Protein AF-A0A1H9YJ16-F1 (afdb_monomer_lite)

Foldseek 3Di:
DPDDDDDFDPQLPLVLLQDAPPDPSHDALVNSLVSNVVCCVPPRCPDGGHDADPDHDPNNVRRNVVCVVVSVVVVVVVVDDDDDDD

pLDDT: mean 95.75, std 3.97, range [71.38, 98.69]

Structure (mmCIF, N/CA/C/O backbone):
data_AF-A0A1H9YJ16-F1
#
_entry.id   AF-A0A1H9YJ16-F1
#
loop_
_atom_site.group_PDB
_atom_site.id
_atom_site.type_symbol
_atom_site.label_atom_id
_atom_site.label_alt_id
_atom_site.label_comp_id
_atom_site.label_asym_id
_atom_site.label_entity_id
_atom_site.label_seq_id
_atom_site.pdbx_PDB_ins_code
_atom_site.Cartn_x
_atom_site.Cartn_y
_atom_site.Cartn_z
_atom_site.occupancy
_atom_site.B_iso_or_equiv
_atom_site.auth_seq_id
_atom_site.auth_comp_id
_atom_site.auth_asym_id
_atom_site.auth_atom_id
_atom_site.pdbx_PDB_model_num
ATOM 1 N N . MET A 1 1 ? -32.692 2.420 -6.955 1.00 71.38 1 MET A N 1
ATOM 2 C CA . MET A 1 1 ? -31.669 1.353 -7.000 1.00 71.38 1 MET A CA 1
ATOM 3 C C . MET A 1 1 ? -30.921 1.406 -5.675 1.00 71.38 1 MET A C 1
ATOM 5 O O . MET A 1 1 ? -30.273 2.409 -5.424 1.00 71.38 1 MET A O 1
ATOM 9 N N . GLY A 1 2 ? -31.110 0.429 -4.783 1.00 90.38 2 GLY A N 1
ATOM 10 C CA . GLY A 1 2 ? -30.495 0.401 -3.445 1.00 90.38 2 GLY A CA 1
ATOM 11 C C . GLY A 1 2 ? -29.038 -0.066 -3.476 1.00 90.38 2 GLY A C 1
ATOM 12 O O . GLY A 1 2 ? -28.724 -1.091 -2.886 1.00 90.38 2 GLY A O 1
ATOM 13 N N . LEU A 1 3 ? -28.184 0.630 -4.232 1.00 89.56 3 LEU A N 1
ATOM 14 C CA . LEU A 1 3 ? -26.758 0.317 -4.362 1.00 89.56 3 LEU A CA 1
ATOM 15 C C . LEU A 1 3 ? -25.923 1.291 -3.523 1.00 89.56 3 LEU A C 1
ATOM 17 O O . LEU A 1 3 ? -26.201 2.490 -3.521 1.00 89.56 3 LEU A O 1
ATOM 21 N N . THR A 1 4 ? -24.881 0.776 -2.867 1.00 90.75 4 THR A N 1
ATOM 22 C CA . THR A 1 4 ? -23.921 1.563 -2.079 1.00 90.75 4 THR A CA 1
ATOM 23 C C . THR A 1 4 ? -22.585 1.628 -2.808 1.00 90.75 4 THR A C 1
ATOM 25 O O . THR A 1 4 ? -21.996 0.596 -3.127 1.00 90.75 4 THR A O 1
ATOM 28 N N . THR A 1 5 ? -22.086 2.838 -3.057 1.00 91.81 5 THR A N 1
ATOM 29 C CA . THR A 1 5 ? -20.759 3.036 -3.650 1.00 91.81 5 THR A CA 1
ATOM 30 C C . THR A 1 5 ? -19.675 2.866 -2.594 1.00 91.81 5 THR A C 1
ATOM 32 O O . THR A 1 5 ? -19.737 3.472 -1.527 1.00 91.81 5 THR A O 1
ATOM 35 N N . ILE A 1 6 ? -18.651 2.086 -2.928 1.00 91.69 6 ILE A N 1
ATOM 36 C CA . ILE A 1 6 ? -17.478 1.842 -2.090 1.00 91.69 6 ILE A CA 1
ATOM 37 C C . ILE A 1 6 ? -16.245 2.298 -2.866 1.00 91.69 6 ILE A C 1
ATOM 39 O O . ILE A 1 6 ? -16.116 1.998 -4.052 1.00 91.69 6 ILE A O 1
ATOM 43 N N . ASN A 1 7 ? -15.347 3.027 -2.204 1.00 93.19 7 ASN A N 1
ATOM 44 C CA . ASN A 1 7 ? -14.103 3.503 -2.800 1.00 93.19 7 ASN A CA 1
ATOM 45 C C . ASN A 1 7 ? -12.922 3.269 -1.849 1.00 93.19 7 ASN A C 1
ATOM 47 O O . ASN A 1 7 ? -13.112 3.135 -0.640 1.00 93.19 7 ASN A O 1
ATOM 51 N N . PHE A 1 8 ? -11.709 3.210 -2.393 1.00 95.06 8 PHE A N 1
ATOM 52 C CA . PHE A 1 8 ? -10.492 3.061 -1.600 1.00 95.06 8 PHE A CA 1
ATOM 53 C C . PHE A 1 8 ? -10.189 4.328 -0.788 1.00 95.06 8 PHE A C 1
ATOM 55 O O . PHE A 1 8 ? -10.571 5.440 -1.159 1.00 95.06 8 PHE A O 1
ATOM 62 N N . SER A 1 9 ? -9.473 4.162 0.322 1.00 95.19 9 SER A N 1
ATOM 63 C CA . SER A 1 9 ? -9.068 5.276 1.177 1.00 95.19 9 SER A CA 1
ATOM 64 C C . SER A 1 9 ? -7.925 6.069 0.528 1.00 95.19 9 SER A C 1
ATOM 66 O O . SER A 1 9 ? -6.957 5.472 0.048 1.00 95.19 9 SER A O 1
ATOM 68 N N . PRO A 1 10 ? -7.987 7.412 0.501 1.00 92.00 10 PRO A N 1
ATOM 69 C CA . PRO A 1 10 ? -6.909 8.230 -0.044 1.00 92.00 10 PRO A CA 1
ATOM 70 C C . PRO A 1 10 ? -5.649 8.168 0.838 1.00 92.00 10 PRO A C 1
ATOM 72 O O . PRO A 1 10 ? -5.683 7.743 1.989 1.00 92.00 10 PRO A O 1
ATOM 75 N N . GLY A 1 11 ? -4.509 8.605 0.298 1.00 91.88 11 GLY A N 1
ATOM 76 C CA . GLY A 1 11 ? -3.254 8.756 1.053 1.00 91.88 11 GLY A CA 1
ATOM 77 C C . GLY A 1 11 ? -2.423 7.478 1.205 1.00 91.88 11 GLY A C 1
ATOM 78 O O . GLY A 1 11 ? -1.206 7.544 1.057 1.00 91.88 11 GLY A O 1
ATOM 79 N N . ILE A 1 12 ? -3.051 6.312 1.387 1.00 94.62 12 ILE A N 1
ATOM 80 C CA . ILE A 1 12 ? -2.331 5.025 1.474 1.00 94.62 12 ILE A CA 1
ATOM 81 C C . ILE A 1 12 ? -1.801 4.550 0.113 1.00 94.62 12 ILE A C 1
ATOM 83 O O . ILE A 1 12 ? -0.834 3.799 0.050 1.00 94.62 12 ILE A O 1
ATOM 87 N N . ARG A 1 13 ? -2.429 5.021 -0.978 1.00 96.50 13 ARG A N 1
ATOM 88 C CA . ARG A 1 13 ? -2.015 4.830 -2.382 1.00 96.50 13 ARG A CA 1
ATOM 89 C C . ARG A 1 13 ? -1.811 3.367 -2.810 1.00 96.50 13 ARG A C 1
ATOM 91 O O . ARG A 1 13 ? -1.062 3.105 -3.750 1.00 96.50 13 ARG A O 1
ATOM 98 N N . SER A 1 14 ? -2.498 2.424 -2.165 1.00 97.25 14 SER A N 1
ATOM 99 C CA . SER A 1 14 ? -2.483 0.998 -2.535 1.00 97.25 14 SER A CA 1
ATOM 100 C C . SER A 1 14 ? -2.868 0.773 -3.995 1.00 97.25 14 SER A C 1
ATOM 102 O O . SER A 1 14 ? -2.238 -0.024 -4.678 1.00 97.25 14 SER A O 1
ATOM 104 N N . ASN A 1 15 ? -3.801 1.579 -4.503 1.00 97.06 15 ASN A N 1
ATOM 105 C CA . ASN A 1 15 ? -4.276 1.532 -5.879 1.00 97.06 15 ASN A CA 1
ATOM 106 C C . ASN A 1 15 ? -3.218 1.880 -6.938 1.00 97.06 15 ASN A C 1
ATOM 108 O O . ASN A 1 15 ? -3.490 1.692 -8.114 1.00 97.06 15 ASN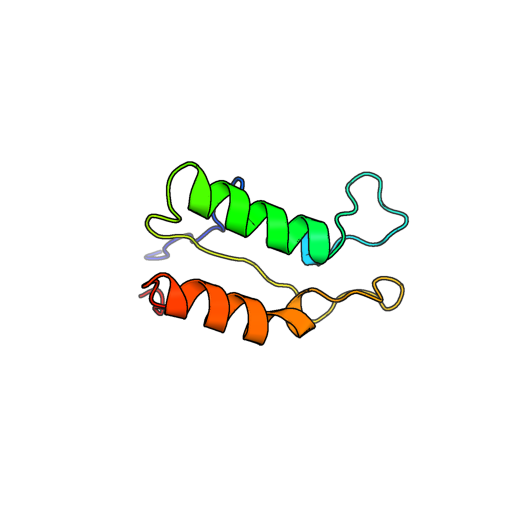 A O 1
ATOM 112 N N . ALA A 1 16 ? -2.054 2.431 -6.581 1.00 97.69 16 ALA A N 1
ATOM 113 C CA . ALA A 1 16 ? -0.978 2.658 -7.550 1.00 97.69 16 ALA A CA 1
ATOM 114 C C . ALA A 1 16 ? -0.229 1.358 -7.899 1.00 97.69 16 ALA A C 1
ATOM 116 O O . ALA A 1 16 ? 0.741 1.372 -8.655 1.00 97.69 16 ALA A O 1
ATOM 117 N N . ASP A 1 17 ? -0.656 0.216 -7.365 1.00 97.56 17 ASP A N 1
ATOM 118 C CA . ASP A 1 17 ? -0.060 -1.077 -7.658 1.00 97.56 17 ASP A CA 1
ATOM 119 C C . ASP A 1 17 ? -0.268 -1.552 -9.108 1.00 97.56 17 ASP A C 1
ATOM 121 O O . ASP A 1 17 ? 0.461 -2.433 -9.551 1.00 97.56 17 ASP A O 1
ATOM 125 N N . TYR A 1 18 ? -1.151 -0.920 -9.891 1.00 96.94 18 TYR A N 1
ATOM 126 C CA . TYR A 1 18 ? -1.249 -1.186 -11.334 1.00 96.94 18 TYR A CA 1
ATOM 127 C C . TYR A 1 18 ? -0.193 -0.464 -12.184 1.00 96.94 18 TYR A C 1
ATOM 129 O O . TYR A 1 18 ? -0.006 -0.820 -13.347 1.00 96.94 18 TYR A O 1
ATOM 137 N N . THR A 1 19 ? 0.484 0.565 -11.657 1.00 97.62 19 THR A N 1
ATOM 138 C CA . THR A 1 19 ? 1.377 1.404 -12.477 1.00 97.62 19 THR A CA 1
ATOM 139 C C . THR A 1 19 ? 2.614 0.635 -12.935 1.00 97.62 19 THR A C 1
ATOM 141 O O . THR A 1 19 ? 3.150 -0.162 -12.164 1.00 97.62 19 THR A O 1
ATOM 144 N N . MET A 1 20 ? 3.116 0.921 -14.136 1.00 96.50 20 MET A N 1
ATOM 145 C CA . MET A 1 20 ? 4.327 0.306 -14.701 1.00 96.50 20 MET A CA 1
ATOM 146 C C . MET A 1 20 ? 5.543 1.242 -14.589 1.00 96.50 20 MET A C 1
ATOM 148 O O . MET A 1 20 ? 5.336 2.454 -14.543 1.00 96.50 20 MET A O 1
ATOM 152 N N . PRO A 1 21 ? 6.792 0.729 -14.576 1.00 95.81 21 PRO A N 1
ATOM 153 C CA . PRO A 1 21 ? 8.003 1.544 -14.400 1.00 95.81 21 PRO A CA 1
ATOM 154 C C . PRO A 1 21 ? 8.192 2.708 -15.387 1.00 95.81 21 PRO A C 1
ATOM 156 O O . PRO A 1 21 ? 8.880 3.672 -15.063 1.00 95.81 21 PRO A O 1
ATOM 159 N N . ASP A 1 22 ? 7.599 2.624 -16.578 1.00 95.94 22 ASP A N 1
ATOM 160 C CA . ASP A 1 22 ? 7.640 3.657 -17.621 1.00 95.94 22 ASP A CA 1
ATOM 161 C C . ASP A 1 22 ? 6.586 4.765 -17.435 1.00 95.94 22 ASP A C 1
ATOM 163 O O . ASP A 1 22 ? 6.631 5.791 -18.116 1.00 95.94 22 ASP A O 1
ATOM 167 N N . MET A 1 23 ? 5.652 4.602 -16.496 1.00 97.12 23 MET A N 1
ATOM 168 C CA . MET A 1 23 ? 4.634 5.602 -16.197 1.00 97.12 23 MET A CA 1
ATOM 169 C C . MET A 1 23 ? 5.181 6.706 -15.286 1.00 97.12 23 MET A C 1
ATOM 171 O O . MET A 1 23 ? 5.820 6.443 -14.269 1.00 97.12 23 MET A O 1
ATOM 175 N N . ALA A 1 24 ? 4.834 7.963 -15.576 1.00 96.94 24 ALA A N 1
ATOM 176 C CA . ALA A 1 24 ? 5.261 9.114 -14.771 1.00 96.94 24 ALA A CA 1
ATOM 177 C C . ALA A 1 24 ? 4.805 9.041 -13.297 1.00 96.94 24 ALA A C 1
ATOM 179 O O . ALA A 1 24 ? 5.458 9.581 -12.408 1.00 96.94 24 ALA A O 1
ATOM 180 N N . ASN A 1 25 ? 3.685 8.367 -13.030 1.00 95.38 25 ASN A N 1
ATOM 181 C CA . ASN A 1 25 ? 3.125 8.154 -11.696 1.00 95.38 25 ASN A CA 1
ATOM 182 C C . ASN A 1 25 ? 3.496 6.789 -11.092 1.00 95.38 25 ASN A C 1
ATOM 184 O O . ASN A 1 25 ? 2.836 6.356 -10.145 1.00 95.38 25 ASN A O 1
ATOM 188 N N . TYR A 1 26 ? 4.516 6.111 -11.627 1.00 97.44 26 TYR A N 1
ATOM 189 C CA . TYR A 1 26 ? 4.947 4.813 -11.131 1.00 97.44 26 TYR A CA 1
ATOM 190 C C . TYR A 1 26 ? 5.281 4.837 -9.641 1.00 97.44 26 TYR A C 1
ATOM 192 O O . TYR A 1 26 ? 6.047 5.679 -9.156 1.00 97.44 26 TYR A O 1
ATOM 200 N N . MET A 1 27 ? 4.758 3.850 -8.918 1.00 97.56 27 MET A N 1
ATOM 201 C CA . MET A 1 27 ? 5.090 3.640 -7.520 1.00 97.56 27 MET A CA 1
AT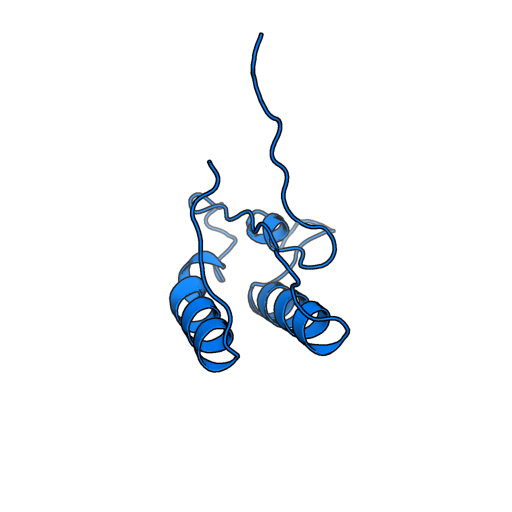OM 202 C C . MET A 1 27 ? 5.465 2.183 -7.263 1.00 97.56 27 MET A C 1
ATOM 204 O O . MET A 1 27 ? 4.632 1.283 -7.385 1.00 97.56 27 MET A O 1
ATOM 208 N N . SER A 1 28 ? 6.724 1.968 -6.871 1.00 97.75 28 SER A N 1
ATOM 209 C CA . SER A 1 28 ? 7.226 0.646 -6.495 1.00 97.75 28 SER A CA 1
ATOM 210 C C . SER A 1 28 ? 6.486 0.096 -5.282 1.00 97.75 28 SER A C 1
ATOM 212 O O . SER A 1 28 ? 6.036 0.852 -4.418 1.00 97.75 28 SER A O 1
ATOM 214 N N . SER A 1 29 ? 6.423 -1.227 -5.175 1.00 98.00 29 SER A N 1
ATOM 215 C CA . SER A 1 29 ? 5.774 -1.929 -4.063 1.00 98.00 29 SER A CA 1
ATOM 216 C C . SER A 1 29 ? 6.328 -1.544 -2.692 1.00 98.00 29 SER A C 1
ATOM 218 O O . SER A 1 29 ? 5.574 -1.470 -1.727 1.00 98.00 29 SER A O 1
ATOM 220 N N . ASP A 1 30 ? 7.619 -1.217 -2.599 1.00 98.31 30 ASP A N 1
ATOM 221 C CA . ASP A 1 30 ? 8.222 -0.664 -1.380 1.00 98.31 30 ASP A CA 1
ATOM 222 C C . ASP A 1 30 ? 7.666 0.719 -1.008 1.00 98.31 30 ASP A C 1
ATOM 224 O O . ASP A 1 30 ? 7.314 0.957 0.147 1.00 98.31 30 ASP A O 1
ATOM 228 N N . LYS A 1 31 ? 7.507 1.618 -1.988 1.00 98.19 31 LYS A N 1
ATOM 229 C CA . LYS A 1 31 ? 6.885 2.928 -1.755 1.00 98.19 31 LYS A CA 1
ATOM 230 C C . LYS A 1 31 ? 5.416 2.788 -1.360 1.00 98.19 31 LYS A C 1
ATOM 232 O O . LYS A 1 31 ? 4.972 3.532 -0.491 1.00 98.19 31 LYS A O 1
ATOM 237 N N . ILE A 1 32 ? 4.685 1.836 -1.948 1.00 98.44 32 ILE A N 1
ATOM 238 C CA . ILE A 1 32 ? 3.292 1.547 -1.567 1.00 98.44 32 ILE A CA 1
ATOM 239 C C . ILE A 1 32 ? 3.229 1.101 -0.104 1.00 98.44 32 ILE A C 1
ATOM 241 O O . ILE A 1 32 ? 2.506 1.698 0.691 1.00 98.44 32 ILE A O 1
ATOM 245 N N . PHE A 1 33 ? 4.037 0.103 0.264 1.00 98.69 33 PHE A N 1
ATOM 246 C CA . PHE A 1 33 ? 4.093 -0.437 1.622 1.00 98.69 33 PHE A CA 1
ATOM 247 C C . PHE A 1 33 ? 4.414 0.656 2.651 1.00 98.69 33 PHE A C 1
ATOM 249 O O . PHE A 1 33 ? 3.694 0.832 3.634 1.00 98.69 33 PHE A O 1
ATOM 256 N N . LYS A 1 34 ? 5.447 1.465 2.379 1.00 98.31 34 LYS A N 1
ATOM 257 C CA . LYS A 1 34 ? 5.829 2.607 3.222 1.00 98.31 34 LYS A CA 1
ATOM 258 C C . LYS A 1 34 ? 4.744 3.676 3.291 1.00 98.31 34 LYS A C 1
ATOM 260 O O . LYS A 1 34 ? 4.558 4.258 4.350 1.00 98.31 34 LYS A O 1
ATOM 265 N N . SER A 1 35 ? 4.014 3.936 2.204 1.00 98.00 35 SER A N 1
ATOM 266 C CA . SER A 1 35 ? 2.903 4.897 2.208 1.00 98.00 35 SER A CA 1
ATOM 267 C C . SER A 1 35 ? 1.771 4.446 3.131 1.00 98.00 35 SER A C 1
ATOM 269 O O . SER A 1 35 ? 1.213 5.272 3.846 1.00 98.00 35 SER A O 1
ATOM 271 N N . ILE A 1 36 ? 1.451 3.147 3.149 1.00 98.38 36 ILE A N 1
ATOM 272 C CA . ILE A 1 36 ? 0.447 2.581 4.060 1.00 98.38 36 ILE A CA 1
ATOM 273 C C . ILE A 1 36 ? 0.905 2.741 5.511 1.00 98.38 36 ILE A C 1
ATOM 275 O O . ILE A 1 36 ? 0.160 3.287 6.322 1.00 98.38 36 ILE A O 1
ATOM 279 N N . LEU A 1 37 ? 2.135 2.318 5.826 1.00 98.31 37 LEU A N 1
ATOM 280 C CA . LEU A 1 37 ? 2.670 2.412 7.186 1.00 98.31 37 LEU A CA 1
ATOM 281 C C . LEU A 1 37 ? 2.861 3.852 7.659 1.00 98.31 37 LEU A C 1
ATOM 283 O O . LEU A 1 37 ? 2.669 4.132 8.831 1.00 98.31 37 LEU A O 1
ATOM 287 N N . LYS A 1 38 ? 3.186 4.778 6.757 1.00 98.06 38 LYS A N 1
ATOM 288 C CA . LYS A 1 38 ? 3.291 6.197 7.093 1.00 98.06 38 LYS A CA 1
ATOM 289 C C . LYS A 1 38 ? 1.942 6.769 7.535 1.00 98.06 38 LYS A C 1
ATOM 291 O O . LYS A 1 38 ? 1.873 7.443 8.552 1.00 98.06 38 LYS A O 1
ATOM 296 N N . VAL A 1 39 ? 0.869 6.486 6.792 1.00 97.69 39 VAL A N 1
ATOM 297 C CA . VAL A 1 39 ? -0.485 6.919 7.186 1.00 97.69 39 VAL A CA 1
ATOM 298 C C . VAL A 1 39 ? -0.895 6.272 8.510 1.00 97.69 39 VAL A C 1
ATOM 300 O O . VAL A 1 39 ? -1.485 6.930 9.363 1.00 97.69 39 VAL A O 1
ATOM 303 N N . GLU A 1 40 ? -0.567 4.990 8.677 1.00 97.81 40 GLU A N 1
ATOM 304 C CA . GLU A 1 40 ? -0.777 4.251 9.921 1.00 97.81 40 GLU A CA 1
ATOM 305 C C . GLU A 1 40 ? -0.065 4.912 11.111 1.00 97.81 40 GLU A C 1
ATOM 307 O O . GLU A 1 40 ? -0.690 5.125 12.140 1.00 97.81 40 GLU A O 1
ATOM 312 N N . GLU A 1 41 ? 1.198 5.300 10.958 1.00 98.00 41 GLU A N 1
ATOM 313 C CA . GLU A 1 41 ? 1.998 5.940 12.005 1.00 98.00 41 GLU A CA 1
ATOM 314 C C . GLU A 1 41 ? 1.523 7.365 12.335 1.00 98.00 41 GLU A C 1
ATOM 316 O O . GLU A 1 41 ? 1.441 7.734 13.504 1.00 98.00 41 GLU A O 1
ATOM 321 N N . GLU A 1 42 ? 1.197 8.171 11.322 1.00 97.19 42 GLU A N 1
ATOM 322 C CA . GLU A 1 42 ? 0.858 9.589 11.507 1.00 97.19 42 GLU A CA 1
ATOM 323 C C . GLU A 1 42 ? -0.518 9.799 12.151 1.00 97.19 42 GLU A C 1
ATOM 325 O O . GLU A 1 42 ? -0.710 10.755 12.904 1.00 97.19 42 GLU A O 1
ATOM 330 N N . GLN A 1 43 ? -1.492 8.942 11.838 1.00 95.69 43 GLN A N 1
ATOM 331 C CA . GLN A 1 43 ? -2.880 9.151 12.266 1.00 95.69 43 GLN A CA 1
ATOM 332 C C . GLN A 1 43 ? -3.667 7.862 12.540 1.00 95.69 43 GLN A C 1
ATOM 334 O O . GLN A 1 43 ? -4.838 7.938 12.913 1.00 95.69 43 GLN A O 1
ATOM 339 N N . GLY A 1 44 ? -3.061 6.686 12.367 1.00 97.38 44 GLY A N 1
ATOM 340 C CA . GLY A 1 44 ? -3.766 5.406 12.357 1.00 97.38 44 GLY A CA 1
ATOM 341 C C . GLY A 1 44 ? -4.526 5.165 11.051 1.00 97.38 44 GLY A C 1
ATOM 342 O O . GLY A 1 44 ? -4.857 6.086 10.303 1.00 97.38 44 GLY A O 1
ATOM 343 N N . LEU A 1 45 ? -4.853 3.900 10.766 1.00 97.25 45 LEU A N 1
ATOM 344 C CA . LEU A 1 45 ? -5.687 3.584 9.595 1.00 97.25 45 LEU A CA 1
ATOM 345 C C . LEU A 1 45 ? -7.181 3.858 9.825 1.00 97.25 45 LEU A C 1
ATOM 347 O O . LEU A 1 45 ? -7.900 4.001 8.844 1.00 97.25 45 LEU A O 1
ATOM 351 N N . ASN A 1 46 ? -7.646 3.900 11.084 1.00 93.00 46 ASN A N 1
ATOM 352 C CA . ASN A 1 46 ? -9.011 4.270 11.516 1.00 93.00 46 ASN A CA 1
ATOM 353 C C . ASN A 1 46 ? -10.168 3.725 10.648 1.00 93.00 46 ASN A C 1
ATOM 355 O O . ASN A 1 46 ? -11.204 4.368 10.500 1.00 93.00 46 ASN A O 1
ATOM 359 N N . GLY A 1 47 ? -9.997 2.525 10.084 1.00 92.69 47 GLY A N 1
ATOM 360 C CA . GLY A 1 47 ? -10.852 2.007 9.016 1.00 92.69 47 GLY A CA 1
ATOM 361 C C . GLY A 1 47 ? -10.390 2.491 7.639 1.00 92.69 47 GLY A C 1
ATOM 362 O O . GLY A 1 47 ? -10.686 3.607 7.221 1.00 92.69 47 GLY A O 1
ATOM 363 N N . ALA A 1 48 ? -9.699 1.614 6.906 1.00 95.69 48 ALA A N 1
ATOM 364 C CA . ALA A 1 48 ? -9.190 1.899 5.568 1.00 95.69 48 ALA A CA 1
ATOM 365 C C . ALA A 1 48 ? -9.616 0.824 4.561 1.00 95.69 48 ALA A C 1
ATOM 367 O O . ALA A 1 48 ? -9.685 -0.360 4.890 1.00 95.69 48 ALA A O 1
ATOM 368 N N . ILE A 1 49 ? -9.860 1.240 3.318 1.00 96.19 49 ILE A N 1
ATOM 369 C CA . ILE A 1 49 ? -10.183 0.360 2.193 1.00 96.19 49 ILE A CA 1
ATOM 370 C C . ILE A 1 49 ? -9.006 0.389 1.221 1.00 96.19 49 ILE A C 1
ATOM 372 O O . ILE A 1 49 ? -8.663 1.439 0.678 1.00 96.19 49 ILE A O 1
ATOM 376 N N . MET A 1 50 ? -8.380 -0.766 1.002 1.00 96.06 50 MET A N 1
ATOM 377 C CA . MET A 1 50 ? -7.276 -0.927 0.055 1.00 96.06 50 MET A CA 1
ATOM 378 C C . MET A 1 50 ? -7.785 -1.512 -1.261 1.00 96.06 50 MET A C 1
ATOM 380 O O . MET A 1 50 ? -8.575 -2.453 -1.249 1.00 96.06 50 MET A O 1
ATOM 384 N N . LEU A 1 51 ? -7.306 -0.978 -2.386 1.00 96.88 51 LEU A N 1
ATOM 385 C CA . LEU A 1 51 ? -7.545 -1.530 -3.720 1.00 96.88 51 LEU A CA 1
ATOM 386 C C . LEU A 1 51 ? -6.241 -2.137 -4.240 1.00 96.88 51 LEU A C 1
ATOM 388 O O . LEU A 1 51 ? -5.210 -1.474 -4.183 1.00 96.88 51 LEU A O 1
ATOM 392 N N . ILE A 1 52 ? -6.310 -3.379 -4.724 1.00 97.06 52 ILE A N 1
ATOM 393 C CA . ILE A 1 52 ? -5.169 -4.174 -5.192 1.00 97.06 52 ILE A CA 1
ATOM 394 C C . ILE A 1 52 ? -5.515 -4.778 -6.558 1.00 97.06 52 ILE A C 1
ATOM 396 O O . ILE A 1 52 ? -6.622 -5.287 -6.748 1.00 97.06 52 ILE A O 1
ATOM 400 N N . HIS A 1 53 ? -4.566 -4.766 -7.489 1.00 97.44 53 HIS A N 1
ATOM 401 C CA . HIS A 1 53 ? -4.681 -5.292 -8.843 1.00 97.44 53 HIS A CA 1
ATOM 402 C C . HIS A 1 53 ? -3.812 -6.559 -8.990 1.00 97.44 53 HIS A C 1
ATOM 404 O O . HIS A 1 53 ? -2.598 -6.464 -9.145 1.00 97.44 53 HIS A O 1
ATOM 410 N N . PRO A 1 54 ? -4.392 -7.773 -8.980 1.00 93.06 54 PRO A N 1
ATOM 411 C CA . PRO A 1 54 ? -3.632 -9.016 -9.167 1.00 93.06 54 PRO A CA 1
ATOM 412 C C . PRO A 1 54 ? -3.231 -9.302 -10.629 1.00 93.06 54 PRO A C 1
ATOM 414 O O . PRO A 1 54 ? -2.472 -10.231 -10.884 1.00 93.06 54 PRO A O 1
ATOM 417 N N . GLY A 1 55 ? -3.726 -8.519 -11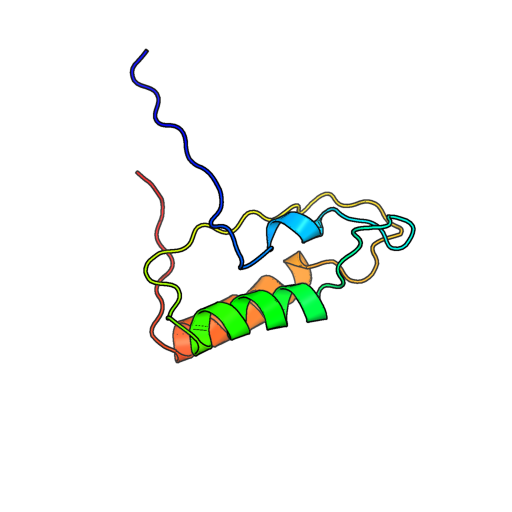.594 1.00 91.25 55 GLY A N 1
ATOM 418 C CA . GLY A 1 55 ? -3.496 -8.696 -13.034 1.00 91.25 55 GLY A CA 1
ATOM 419 C C . GLY A 1 55 ? -2.695 -7.557 -13.659 1.00 91.25 55 GLY A C 1
ATOM 420 O O . GLY A 1 55 ? -3.159 -6.937 -14.612 1.00 91.25 55 GLY A O 1
ATOM 421 N N . THR A 1 56 ? -1.539 -7.228 -13.083 1.00 94.19 56 THR A N 1
ATOM 422 C CA . THR A 1 56 ? -0.667 -6.169 -13.605 1.00 94.19 56 THR A CA 1
ATOM 423 C C . THR A 1 56 ? 0.183 -6.653 -14.771 1.00 94.19 56 THR A C 1
ATOM 425 O O . THR A 1 56 ? 0.433 -7.847 -14.937 1.00 94.19 56 THR A O 1
ATOM 428 N N . GLU A 1 57 ? 0.629 -5.702 -15.585 1.00 94.62 57 GLU A N 1
ATOM 429 C CA . GLU A 1 57 ? 1.460 -5.967 -16.756 1.00 94.62 57 GLU A CA 1
ATOM 430 C C . GLU A 1 57 ? 2.840 -6.539 -16.356 1.00 94.62 57 GLU A C 1
ATOM 432 O O . GLU A 1 57 ? 3.348 -6.285 -15.259 1.00 94.62 57 GLU A O 1
ATOM 437 N N . GLU A 1 58 ? 3.430 -7.363 -17.228 1.00 95.38 58 GLU A N 1
ATOM 438 C CA . GLU A 1 58 ? 4.647 -8.142 -16.958 1.00 95.38 58 GLU A CA 1
ATOM 439 C C . GLU A 1 58 ? 5.878 -7.306 -16.568 1.00 95.38 58 GLU A C 1
ATOM 441 O O . GLU A 1 58 ? 6.663 -7.732 -15.718 1.00 95.38 58 GLU A O 1
ATOM 446 N N . LYS A 1 59 ? 6.035 -6.103 -17.128 1.00 96.50 59 LYS A N 1
ATOM 447 C CA . LYS A 1 59 ? 7.101 -5.139 -16.821 1.00 96.50 59 LYS A CA 1
ATOM 448 C C . LYS A 1 59 ? 7.066 -4.677 -15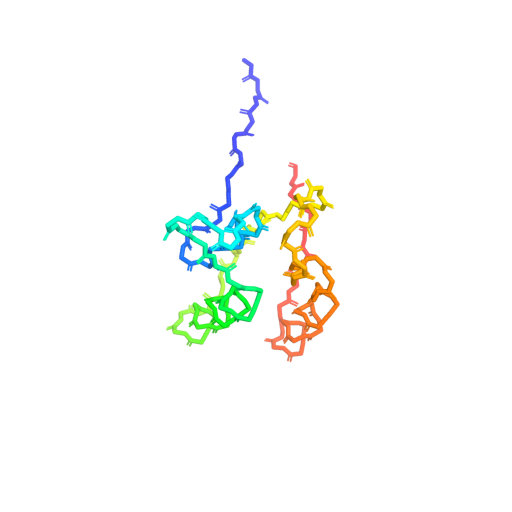.370 1.00 96.50 59 LYS A C 1
ATOM 450 O O . LYS A 1 59 ? 8.102 -4.251 -14.857 1.00 96.50 59 LYS A O 1
ATOM 455 N N . ARG A 1 60 ? 5.914 -4.734 -14.687 1.00 97.06 60 ARG A N 1
ATOM 456 C CA . ARG A 1 60 ? 5.874 -4.533 -13.234 1.00 97.06 60 ARG A CA 1
ATOM 457 C C . ARG A 1 60 ? 6.330 -5.819 -12.549 1.00 97.06 60 ARG A C 1
ATOM 459 O O . ARG A 1 60 ? 5.523 -6.676 -12.193 1.00 97.06 60 ARG A O 1
ATOM 466 N N . THR A 1 61 ? 7.635 -5.945 -12.352 1.00 95.88 61 THR A N 1
ATOM 467 C CA . THR A 1 61 ? 8.248 -7.133 -11.743 1.00 95.88 61 THR A CA 1
ATOM 468 C C . THR A 1 61 ? 8.091 -7.173 -10.220 1.00 95.88 61 THR A C 1
ATOM 470 O O . THR A 1 61 ? 8.000 -8.252 -9.640 1.00 95.88 61 THR A O 1
ATOM 473 N N . ASP A 1 62 ? 7.972 -6.021 -9.558 1.00 96.19 62 ASP A N 1
ATOM 474 C CA . ASP A 1 62 ? 7.726 -5.889 -8.120 1.00 96.19 62 ASP A CA 1
ATOM 475 C C . ASP A 1 62 ? 6.218 -5.803 -7.827 1.00 96.19 62 ASP A C 1
ATOM 477 O O . ASP A 1 62 ? 5.663 -4.765 -7.464 1.00 96.19 62 ASP A O 1
ATOM 481 N N . LYS A 1 63 ? 5.496 -6.905 -8.006 1.00 97.56 63 LYS A N 1
ATOM 482 C CA . LYS A 1 63 ? 4.032 -6.912 -7.859 1.00 97.56 63 LYS A CA 1
ATOM 483 C C . LYS A 1 63 ? 3.617 -6.816 -6.392 1.00 97.56 63 LYS A C 1
ATOM 485 O O . LYS A 1 63 ? 4.027 -7.632 -5.570 1.00 97.56 63 LYS A O 1
ATOM 490 N N . PHE A 1 64 ? 2.776 -5.833 -6.063 1.00 98.19 64 PHE A N 1
ATOM 491 C CA . PHE A 1 64 ? 2.447 -5.529 -4.666 1.00 98.19 64 PHE A CA 1
ATOM 492 C C . PHE A 1 64 ? 1.675 -6.656 -3.979 1.00 98.19 64 PHE A C 1
ATOM 494 O O . PHE A 1 64 ? 1.877 -6.902 -2.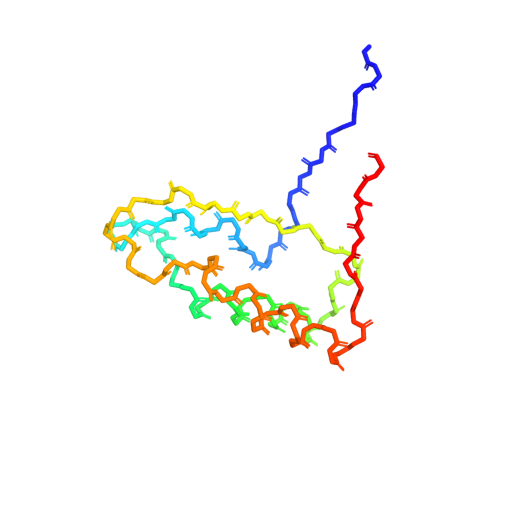793 1.00 98.19 64 PHE A O 1
ATOM 501 N N . TYR A 1 65 ? 0.860 -7.405 -4.730 1.00 97.06 65 TYR A N 1
ATOM 502 C CA . TYR A 1 65 ? 0.099 -8.524 -4.177 1.00 97.06 65 TYR A CA 1
ATOM 503 C C . TYR A 1 65 ? 0.984 -9.642 -3.590 1.00 97.06 65 TYR A C 1
ATOM 505 O O . TYR A 1 65 ? 0.522 -10.395 -2.739 1.00 97.06 65 TYR A O 1
ATOM 513 N N . LEU A 1 66 ? 2.262 -9.727 -3.987 1.00 97.50 66 LEU A N 1
ATOM 514 C CA . LEU A 1 66 ? 3.234 -10.667 -3.412 1.00 97.50 66 LEU A CA 1
ATOM 515 C C . LEU A 1 66 ? 3.681 -10.275 -1.994 1.00 97.50 66 LEU A C 1
ATOM 517 O O . LEU A 1 66 ? 4.302 -11.081 -1.313 1.00 97.50 66 LEU A O 1
ATOM 521 N N . ARG A 1 67 ? 3.368 -9.053 -1.544 1.00 97.69 67 ARG A N 1
ATOM 522 C CA . ARG A 1 67 ? 3.671 -8.538 -0.197 1.00 97.69 67 ARG A CA 1
ATOM 523 C C . ARG A 1 67 ? 2.441 -8.454 0.709 1.00 97.69 67 ARG A C 1
ATOM 525 O O . ARG A 1 67 ? 2.510 -7.855 1.779 1.00 97.69 67 ARG A O 1
ATOM 532 N N . LEU A 1 68 ? 1.298 -9.006 0.290 1.00 97.62 68 LEU A N 1
ATOM 533 C CA . LEU A 1 68 ? 0.074 -8.928 1.094 1.00 97.62 68 LEU A CA 1
ATOM 534 C C . LEU A 1 68 ? 0.196 -9.690 2.409 1.00 97.62 68 LEU A C 1
ATOM 536 O O . LEU A 1 68 ? -0.295 -9.189 3.411 1.00 97.62 68 LEU A O 1
ATOM 540 N N . GLU A 1 69 ? 0.859 -10.846 2.418 1.00 98.19 69 GLU A N 1
ATOM 541 C CA . GLU A 1 69 ? 1.113 -11.612 3.645 1.00 98.19 69 GLU A CA 1
ATOM 542 C C . GLU A 1 69 ? 1.883 -10.763 4.664 1.00 98.19 69 GLU A C 1
ATOM 544 O O . GLU A 1 69 ? 1.367 -10.482 5.743 1.00 98.19 69 GLU A O 1
ATOM 549 N N . GLU A 1 70 ? 3.031 -10.215 4.256 1.00 98.56 70 GLU A N 1
ATOM 550 C CA . GLU A 1 70 ? 3.851 -9.313 5.074 1.00 98.56 70 GLU A CA 1
ATOM 551 C C . GLU A 1 70 ? 3.045 -8.115 5.605 1.00 98.56 70 GLU A C 1
ATOM 553 O O . GLU A 1 70 ? 3.128 -7.766 6.785 1.00 98.56 70 GLU A O 1
ATOM 558 N N . LEU A 1 71 ? 2.241 -7.473 4.749 1.00 98.44 71 LEU A N 1
ATOM 559 C CA . LEU A 1 71 ? 1.423 -6.329 5.150 1.00 98.44 71 LEU A CA 1
ATOM 560 C C . LEU A 1 71 ? 0.346 -6.732 6.165 1.00 98.44 71 LEU A C 1
ATOM 562 O O . LEU A 1 71 ? 0.129 -6.020 7.147 1.00 98.44 71 LEU A O 1
ATOM 566 N N . ILE A 1 72 ? -0.342 -7.850 5.924 1.00 98.38 72 ILE A N 1
ATOM 567 C CA . ILE A 1 72 ? -1.409 -8.354 6.791 1.00 98.38 72 ILE A CA 1
ATOM 568 C C . ILE A 1 72 ? -0.844 -8.683 8.168 1.00 98.38 72 ILE A C 1
ATOM 570 O O . ILE A 1 72 ? -1.393 -8.209 9.161 1.00 98.38 72 ILE A O 1
ATOM 574 N N . GLU A 1 73 ? 0.264 -9.419 8.234 1.00 98.69 73 GLU A N 1
ATOM 575 C CA . GLU A 1 73 ? 0.933 -9.760 9.492 1.00 98.69 73 GLU A CA 1
ATOM 576 C C . GLU A 1 73 ? 1.404 -8.502 10.231 1.00 98.69 73 GLU A C 1
ATOM 578 O O . GLU A 1 73 ? 1.139 -8.330 11.423 1.00 98.69 73 GLU A O 1
ATOM 583 N N . THR A 1 74 ? 2.023 -7.559 9.515 1.00 98.56 74 THR A N 1
ATOM 584 C CA . THR A 1 74 ? 2.461 -6.278 10.088 1.00 98.56 74 THR A CA 1
ATOM 585 C C . THR A 1 74 ? 1.290 -5.509 10.706 1.00 98.56 74 THR A C 1
ATOM 587 O O . THR A 1 74 ? 1.395 -4.990 11.815 1.00 98.56 74 THR A O 1
ATOM 590 N N . LEU A 1 75 ? 0.144 -5.441 10.028 1.00 98.44 75 LEU A N 1
ATOM 591 C CA . LEU A 1 75 ? -1.030 -4.735 10.543 1.00 98.44 75 LEU A CA 1
ATOM 592 C C . LEU A 1 75 ? -1.716 -5.511 11.680 1.00 98.44 75 LEU A C 1
ATOM 594 O O . LEU A 1 75 ? -2.159 -4.903 12.654 1.00 98.44 75 LEU A O 1
ATOM 598 N N . GLN A 1 76 ? -1.756 -6.841 11.622 1.00 98.50 76 GLN A N 1
ATOM 599 C CA . GLN A 1 76 ? -2.297 -7.668 12.704 1.00 98.50 76 GLN A CA 1
ATOM 600 C C . GLN A 1 76 ? -1.482 -7.540 13.995 1.00 98.50 76 GLN A C 1
ATOM 602 O O . GLN A 1 76 ? -2.067 -7.389 15.066 1.00 98.50 76 GLN A O 1
ATOM 607 N N . THR A 1 77 ? -0.147 -7.527 13.913 1.00 98.44 77 THR A N 1
ATOM 608 C CA . THR A 1 77 ? 0.721 -7.321 15.092 1.00 98.44 77 THR A CA 1
ATOM 609 C C . THR A 1 77 ? 0.532 -5.938 15.723 1.00 98.44 77 THR A C 1
ATOM 611 O O . THR A 1 77 ? 0.698 -5.782 16.930 1.00 98.44 77 THR A O 1
ATOM 614 N N . LYS A 1 78 ? 0.101 -4.949 14.930 1.00 97.81 78 LYS A N 1
ATOM 615 C CA . LYS A 1 78 ? -0.295 -3.604 15.379 1.00 97.81 78 LYS A CA 1
ATOM 616 C C . LYS A 1 78 ? -1.743 -3.516 15.891 1.00 97.81 78 LYS A C 1
ATOM 618 O O . LYS A 1 78 ? -2.188 -2.441 16.276 1.00 97.81 78 LYS A O 1
ATOM 623 N N . GLY A 1 79 ? -2.486 -4.625 15.918 1.00 98.00 79 GLY A N 1
ATOM 624 C CA . GLY A 1 79 ? -3.853 -4.694 16.447 1.00 98.00 79 GLY A CA 1
ATOM 625 C C . GLY A 1 79 ? -4.963 -4.402 15.429 1.00 98.00 79 GLY A C 1
ATOM 626 O O . GLY A 1 79 ? -6.138 -4.336 15.804 1.00 98.00 79 GLY A O 1
ATOM 627 N N . TYR A 1 80 ? -4.637 -4.254 14.142 1.00 98.25 80 TYR A N 1
ATOM 628 C CA . TYR A 1 80 ? -5.648 -4.072 13.101 1.00 98.25 80 TYR A CA 1
ATOM 629 C C . TYR A 1 80 ? -6.364 -5.380 12.764 1.00 98.25 80 TYR A C 1
ATOM 631 O O . TYR A 1 80 ? -5.812 -6.477 12.826 1.00 98.25 80 TYR A O 1
ATOM 639 N N . ASN A 1 81 ? -7.624 -5.245 12.355 1.00 97.12 81 ASN A N 1
ATOM 640 C CA . ASN A 1 81 ? -8.481 -6.357 11.972 1.00 97.12 81 ASN A CA 1
ATOM 641 C C . ASN A 1 81 ? -9.012 -6.151 10.553 1.00 97.12 81 ASN A C 1
ATOM 643 O O . ASN A 1 81 ? -9.518 -5.079 10.226 1.00 97.12 81 ASN A O 1
ATOM 647 N N . PHE A 1 82 ? -8.985 -7.205 9.740 1.00 96.06 82 PHE A N 1
ATOM 648 C CA . PHE A 1 82 ? -9.558 -7.196 8.396 1.00 96.06 82 PHE A CA 1
ATOM 649 C C . PHE A 1 82 ? -11.017 -7.650 8.453 1.00 96.06 82 PHE A C 1
ATOM 651 O O . PHE A 1 82 ? -11.337 -8.695 9.024 1.00 96.06 82 PHE A O 1
ATOM 658 N N . LYS A 1 83 ? -11.917 -6.847 7.884 1.00 94.56 83 LYS A N 1
ATOM 659 C CA . LYS A 1 83 ? -13.363 -7.093 7.888 1.00 94.56 83 LYS A CA 1
ATOM 660 C C . LYS A 1 83 ? -13.897 -7.081 6.462 1.00 94.56 83 LYS A C 1
ATOM 662 O O . LYS A 1 83 ? -1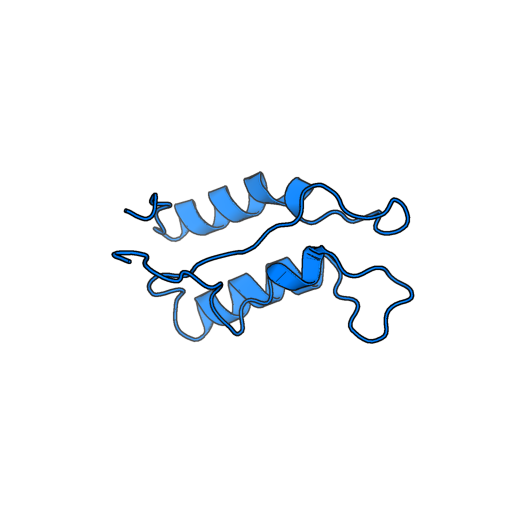3.353 -6.408 5.591 1.00 94.56 83 LYS A O 1
ATOM 667 N N . ARG A 1 84 ? -14.975 -7.830 6.234 1.00 92.44 84 ARG A N 1
ATOM 668 C CA . ARG A 1 84 ? -15.750 -7.740 4.994 1.00 92.44 84 ARG A CA 1
ATOM 669 C C . ARG A 1 84 ? -16.669 -6.528 5.081 1.00 92.44 84 ARG A C 1
ATOM 671 O O . ARG A 1 84 ? -17.207 -6.251 6.152 1.00 92.44 84 ARG A O 1
ATOM 678 N N . LEU A 1 85 ? -16.823 -5.827 3.965 1.00 87.06 85 LEU A N 1
ATOM 679 C CA . LEU A 1 85 ? -17.848 -4.799 3.838 1.00 87.06 85 LEU A CA 1
ATOM 680 C C . LEU A 1 85 ? -19.222 -5.486 3.701 1.00 87.06 85 LEU A C 1
ATOM 682 O O . LEU A 1 85 ? -19.268 -6.598 3.164 1.00 87.06 85 LEU A O 1
ATOM 686 N N . PRO A 1 86 ? -20.287 -4.887 4.259 1.00 80.38 86 PRO A N 1
ATOM 687 C CA . PRO A 1 86 ? -21.648 -5.410 4.166 1.00 80.38 86 PRO A CA 1
ATOM 688 C C . PRO A 1 86 ? -22.207 -5.370 2.740 1.00 80.38 86 PRO A C 1
ATOM 690 O O . PRO A 1 86 ? -21.752 -4.520 1.940 1.00 80.38 86 PRO A O 1
#

Radius of gyration: 13.82 Å; chains: 1; bounding box: 40×21×34 Å

Secondary structure (DSSP, 8-state):
-------PPSSS-GGGGG--TTSTT---HHHHHHHHHHHHHHH--SS------SS--TT--S-GGGGHHHHHHHHHHTT-------

Sequence (86 aa):
MGLTTINFSPGIRSNADYTMPDMANYMSSDKIFKSILKVEEEQGLNGAIMLIHPGTEEKRTDKFYLRLEELIETLQTKGYNFKRLP

Organism: NCBI:txid1168034